Protein AF-A0A9P3LM02-F1 (afdb_monomer_lite)

Organism: NCBI:txid48140

Secondary structure (DSSP, 8-state):
-----HHHHHHHHHHHHHHHHHHHHHS---TT-----HHHHS-HHHHHHHHHTGGG--SHHHHHHHTTT-SS-HHHHHHHHHHHHHHHHHHHHHH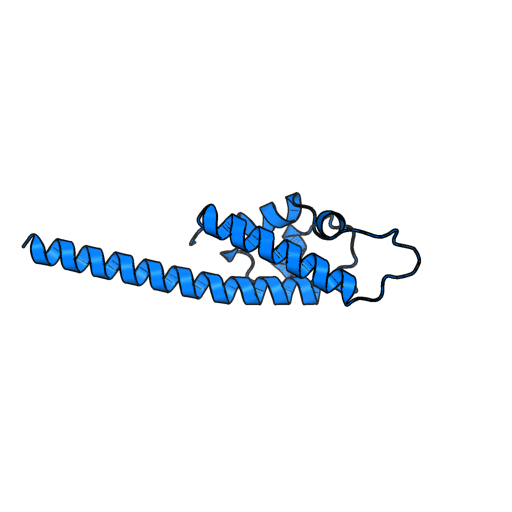HHHHHHHHHHHHHHHHHH--

Structure (mmCIF, N/CA/C/O backbone):
data_AF-A0A9P3LM02-F1
#
_entry.id   AF-A0A9P3LM02-F1
#
loop_
_atom_site.group_PDB
_atom_site.id
_atom_site.type_symbol
_atom_site.label_atom_id
_atom_site.label_alt_id
_atom_site.label_comp_id
_atom_site.label_asym_id
_atom_site.label_entity_id
_atom_site.label_seq_id
_atom_site.pdbx_PDB_ins_code
_atom_site.Cartn_x
_atom_site.Cartn_y
_atom_site.Cartn_z
_atom_site.occupancy
_atom_site.B_iso_or_equiv
_atom_site.auth_seq_id
_atom_site.auth_comp_id
_atom_site.auth_asym_id
_atom_site.auth_atom_id
_atom_site.pdbx_PDB_model_num
ATOM 1 N N . MET A 1 1 ? -11.625 -11.068 7.451 1.00 57.31 1 MET A N 1
ATOM 2 C CA . MET A 1 1 ? -10.348 -10.331 7.370 1.00 57.31 1 MET A CA 1
ATOM 3 C C . MET A 1 1 ? -10.644 -8.851 7.537 1.00 57.31 1 MET A C 1
ATOM 5 O O . MET A 1 1 ? -11.700 -8.437 7.061 1.00 57.31 1 MET A O 1
ATOM 9 N N . PRO A 1 2 ? -9.798 -8.090 8.247 1.00 66.62 2 PRO A N 1
ATOM 10 C CA . PRO A 1 2 ? -9.973 -6.646 8.383 1.00 66.62 2 PRO A CA 1
ATOM 11 C C . PRO A 1 2 ? -9.940 -5.976 7.004 1.00 66.62 2 PRO A C 1
ATOM 13 O O . PRO A 1 2 ? -9.221 -6.429 6.115 1.00 66.62 2 PRO A O 1
ATOM 16 N N . GLN A 1 3 ? -10.745 -4.930 6.817 1.00 73.50 3 GLN A N 1
ATOM 17 C CA . GLN A 1 3 ? -10.759 -4.109 5.604 1.00 73.50 3 GLN A CA 1
ATOM 18 C C . GLN A 1 3 ? -10.288 -2.699 5.950 1.00 73.50 3 GLN A C 1
ATOM 20 O O . GLN A 1 3 ? -10.542 -2.210 7.053 1.00 73.50 3 GLN A O 1
ATOM 25 N N . LEU A 1 4 ? -9.597 -2.050 5.013 1.00 78.88 4 LEU A N 1
ATOM 26 C CA . LEU A 1 4 ? -9.236 -0.643 5.160 1.00 78.88 4 LEU A CA 1
ATOM 27 C C . LEU A 1 4 ? -10.507 0.212 5.181 1.00 78.88 4 LEU A C 1
ATOM 29 O O . LEU A 1 4 ? -11.454 -0.040 4.437 1.00 78.88 4 LEU A O 1
ATOM 33 N N . THR A 1 5 ? -10.522 1.250 6.017 1.00 84.31 5 THR A N 1
ATOM 34 C CA . THR A 1 5 ? -11.538 2.299 5.879 1.00 84.31 5 THR A CA 1
ATOM 35 C C . THR A 1 5 ? -11.268 3.104 4.605 1.00 84.31 5 THR A C 1
ATOM 37 O O . THR A 1 5 ? -10.141 3.123 4.115 1.00 84.31 5 THR A O 1
ATOM 40 N N . ASN A 1 6 ? -12.261 3.828 4.085 1.00 83.62 6 ASN A N 1
ATOM 41 C CA . ASN A 1 6 ? -12.064 4.670 2.894 1.00 83.62 6 ASN A CA 1
ATOM 42 C C . ASN A 1 6 ? -10.930 5.697 3.072 1.00 83.62 6 ASN A C 1
ATOM 44 O O . ASN A 1 6 ? -10.184 5.957 2.133 1.00 83.62 6 ASN A O 1
ATOM 48 N N . ALA A 1 7 ? -10.777 6.254 4.278 1.00 85.19 7 ALA A N 1
ATOM 49 C CA . ALA A 1 7 ? -9.701 7.194 4.586 1.00 85.19 7 ALA A CA 1
ATOM 50 C C . ALA A 1 7 ? -8.327 6.506 4.614 1.00 85.19 7 ALA A C 1
ATOM 52 O O . ALA A 1 7 ? -7.357 7.048 4.091 1.00 85.19 7 ALA A O 1
ATOM 53 N N . ASP A 1 8 ? -8.254 5.301 5.186 1.00 84.00 8 ASP A N 1
ATOM 54 C CA . ASP A 1 8 ? -7.015 4.523 5.224 1.00 84.00 8 ASP A CA 1
ATOM 55 C C . ASP A 1 8 ? -6.623 4.041 3.817 1.00 84.00 8 ASP A C 1
ATOM 57 O O . ASP A 1 8 ? -5.456 4.108 3.449 1.00 84.00 8 ASP A O 1
ATOM 61 N N . ALA A 1 9 ? -7.592 3.621 2.999 1.00 85.19 9 ALA A N 1
ATOM 62 C CA . ALA A 1 9 ? -7.367 3.224 1.611 1.00 85.19 9 ALA A CA 1
ATOM 63 C C . ALA A 1 9 ? -6.820 4.378 0.756 1.00 85.19 9 ALA A C 1
ATOM 65 O O . ALA A 1 9 ? -5.917 4.162 -0.052 1.00 85.19 9 ALA A O 1
ATOM 66 N N . GLU A 1 10 ? -7.319 5.600 0.959 1.00 88.31 10 GLU A N 1
ATOM 67 C CA . GLU A 1 10 ? -6.815 6.791 0.272 1.00 88.31 10 GLU A CA 1
ATOM 68 C C . GLU A 1 10 ? -5.404 7.189 0.751 1.00 88.31 10 GLU A C 1
ATOM 70 O O . GLU A 1 10 ? -4.552 7.503 -0.081 1.00 88.31 10 GLU A O 1
ATOM 75 N N . ASP A 1 11 ? -5.100 7.104 2.057 1.00 88.88 11 ASP A N 1
ATOM 76 C CA . ASP A 1 11 ? -3.732 7.325 2.577 1.00 88.88 11 ASP A CA 1
ATOM 77 C C . ASP A 1 11 ? -2.756 6.279 2.005 1.00 88.88 11 ASP A C 1
ATOM 79 O O . ASP A 1 11 ? -1.692 6.631 1.488 1.00 88.88 11 ASP A O 1
ATOM 83 N N . VAL A 1 12 ? -3.137 4.994 1.996 1.00 88.44 12 VAL A N 1
ATOM 84 C CA . VAL A 1 12 ? -2.341 3.923 1.368 1.00 88.44 12 VAL A CA 1
ATOM 85 C C . VAL A 1 12 ? -2.112 4.219 -0.114 1.00 88.44 12 VAL A C 1
ATOM 87 O O . VAL A 1 12 ? -0.977 4.117 -0.583 1.00 88.44 12 VAL A O 1
ATOM 90 N N . ALA A 1 13 ? -3.145 4.639 -0.847 1.00 89.88 13 ALA A N 1
ATOM 91 C CA . ALA A 1 13 ? -3.030 4.966 -2.262 1.00 89.88 13 ALA A CA 1
ATOM 92 C C . ALA A 1 13 ? -2.023 6.100 -2.518 1.00 89.88 13 ALA A C 1
ATOM 94 O O . ALA A 1 13 ? -1.093 5.935 -3.308 1.00 89.88 13 ALA A O 1
ATOM 95 N N . GLN A 1 14 ? -2.129 7.215 -1.791 1.00 90.06 14 GLN A N 1
ATOM 96 C CA . GLN A 1 14 ? -1.210 8.352 -1.930 1.00 90.06 14 GLN A CA 1
ATOM 97 C C . GLN A 1 14 ? 0.234 8.011 -1.542 1.00 90.06 14 GLN A C 1
ATOM 99 O O . GLN A 1 14 ? 1.192 8.585 -2.074 1.00 90.06 14 GLN A O 1
ATOM 104 N N . ARG A 1 15 ? 0.424 7.098 -0.586 1.00 90.50 15 ARG A N 1
ATOM 105 C CA . ARG A 1 15 ? 1.758 6.618 -0.208 1.00 90.50 15 ARG A CA 1
ATOM 106 C C . ARG A 1 15 ? 2.346 5.696 -1.266 1.00 90.50 15 ARG A C 1
ATOM 108 O O . ARG A 1 15 ? 3.519 5.857 -1.596 1.00 90.50 15 ARG A O 1
ATOM 115 N N . LEU A 1 16 ? 1.545 4.800 -1.839 1.00 89.44 16 LEU A N 1
ATOM 116 C CA . LEU A 1 16 ? 1.964 3.957 -2.959 1.00 89.44 16 LEU A CA 1
ATOM 117 C C . LEU A 1 16 ? 2.362 4.798 -4.177 1.00 89.44 16 LEU A C 1
ATOM 119 O O . LEU A 1 16 ? 3.384 4.508 -4.790 1.00 89.44 16 LEU A O 1
ATOM 123 N N . GLU A 1 17 ? 1.640 5.879 -4.483 1.00 89.38 17 GLU A N 1
ATOM 124 C CA . GLU A 1 17 ? 2.007 6.821 -5.555 1.00 89.38 17 GLU A CA 1
ATOM 125 C C . GLU A 1 17 ? 3.359 7.507 -5.291 1.00 89.38 17 GLU A C 1
ATOM 127 O O . GLU A 1 17 ? 4.211 7.596 -6.179 1.00 89.38 17 GLU A O 1
ATOM 132 N N . ARG A 1 18 ? 3.604 7.947 -4.050 1.00 88.19 18 ARG A N 1
ATOM 133 C CA . ARG A 1 18 ? 4.894 8.541 -3.656 1.00 88.19 18 ARG A CA 1
ATOM 134 C C . ARG A 1 18 ? 6.045 7.542 -3.734 1.00 88.19 18 ARG A C 1
ATOM 136 O O . ARG A 1 18 ? 7.127 7.889 -4.208 1.00 88.19 18 ARG A O 1
ATOM 143 N N . VAL A 1 19 ? 5.821 6.307 -3.292 1.00 88.50 19 VAL A N 1
ATOM 144 C CA . VAL A 1 19 ? 6.800 5.219 -3.402 1.00 88.50 19 VAL A CA 1
ATOM 145 C C . VAL A 1 19 ? 7.087 4.910 -4.866 1.00 88.50 19 VAL A C 1
ATOM 147 O O . VAL A 1 19 ? 8.252 4.836 -5.238 1.00 88.50 19 VAL A O 1
ATOM 150 N N . ALA A 1 20 ? 6.052 4.777 -5.694 1.00 86.75 20 ALA A N 1
ATOM 151 C CA . ALA A 1 20 ? 6.170 4.558 -7.131 1.00 86.75 20 ALA A CA 1
ATOM 152 C C . ALA A 1 20 ? 7.071 5.611 -7.791 1.00 86.75 20 ALA A C 1
ATOM 154 O O . ALA A 1 20 ? 7.977 5.269 -8.548 1.00 86.75 20 ALA A O 1
ATOM 155 N N . MET A 1 21 ? 6.887 6.885 -7.435 1.00 84.75 21 MET A N 1
ATOM 156 C CA . MET A 1 21 ? 7.751 7.966 -7.907 1.00 84.75 21 MET A CA 1
ATOM 157 C C . MET A 1 21 ? 9.198 7.817 -7.422 1.00 84.75 21 MET A C 1
ATOM 159 O O . MET A 1 21 ? 10.133 8.023 -8.189 1.00 84.75 21 MET A O 1
ATOM 163 N N . ARG A 1 22 ? 9.399 7.440 -6.155 1.00 86.00 22 ARG A N 1
ATOM 164 C CA . ARG A 1 22 ? 10.739 7.227 -5.592 1.00 86.00 22 ARG A CA 1
ATOM 165 C C . ARG A 1 22 ? 11.465 6.070 -6.278 1.00 86.00 22 ARG A C 1
ATOM 167 O O . ARG A 1 22 ? 12.643 6.213 -6.585 1.00 86.00 22 ARG A O 1
ATOM 174 N N . ILE A 1 23 ? 10.775 4.955 -6.522 1.00 85.56 23 ILE A N 1
ATOM 175 C CA . ILE A 1 23 ? 11.316 3.788 -7.230 1.00 85.56 23 ILE A CA 1
ATOM 176 C C . ILE A 1 23 ? 11.777 4.212 -8.629 1.00 85.56 23 ILE A C 1
ATOM 178 O O . ILE A 1 23 ? 12.939 4.011 -8.961 1.00 85.56 23 ILE A O 1
ATOM 182 N N . LEU A 1 24 ? 10.922 4.900 -9.391 1.00 79.62 24 LEU A N 1
ATOM 183 C CA . LEU A 1 24 ? 11.275 5.433 -10.711 1.00 79.62 24 LEU A CA 1
ATOM 184 C C . LEU A 1 24 ? 12.522 6.326 -10.712 1.00 79.62 24 LEU A C 1
ATOM 186 O O . LEU A 1 24 ? 13.317 6.256 -11.637 1.00 79.62 24 LEU A O 1
ATOM 190 N N . ILE A 1 25 ? 12.678 7.193 -9.708 1.00 80.44 25 ILE A N 1
ATOM 191 C CA . ILE A 1 25 ? 13.840 8.093 -9.611 1.00 80.44 25 ILE A CA 1
ATOM 192 C C . ILE A 1 25 ? 15.114 7.321 -9.241 1.00 80.44 25 ILE A C 1
ATOM 194 O O . ILE A 1 25 ? 16.210 7.702 -9.642 1.00 80.44 25 ILE A O 1
ATOM 198 N N . THR A 1 26 ? 14.976 6.269 -8.432 1.00 79.44 26 THR A N 1
ATOM 199 C CA . THR A 1 26 ? 16.111 5.512 -7.880 1.00 79.44 26 THR A CA 1
ATOM 200 C C . THR A 1 26 ? 16.684 4.523 -8.890 1.00 79.44 26 THR A C 1
ATOM 202 O O . THR A 1 26 ? 17.884 4.257 -8.873 1.00 79.44 26 THR A O 1
ATOM 205 N N . HIS A 1 27 ? 15.843 3.995 -9.777 1.00 72.25 27 HIS A N 1
ATOM 206 C CA . HIS A 1 27 ? 16.271 3.110 -10.853 1.00 72.25 27 HIS A CA 1
ATOM 207 C C . HIS A 1 27 ? 16.670 3.943 -12.078 1.00 72.25 27 HIS A C 1
ATOM 209 O O . HIS A 1 27 ? 15.836 4.681 -12.603 1.00 72.25 27 HIS A O 1
ATOM 215 N N . PRO A 1 28 ? 17.935 3.882 -12.536 1.00 61.47 28 PRO A N 1
ATOM 216 C CA . PRO A 1 28 ? 18.368 4.611 -13.719 1.00 61.47 28 PRO A CA 1
ATOM 217 C C . PRO A 1 28 ? 17.597 4.088 -14.931 1.00 61.47 28 PRO A C 1
ATOM 219 O O . PRO A 1 28 ? 17.821 2.975 -15.400 1.00 61.47 28 PRO A O 1
ATOM 222 N N . VAL A 1 29 ? 16.659 4.908 -15.400 1.00 60.50 29 VAL A N 1
ATOM 223 C CA . VAL A 1 29 ? 15.782 4.631 -16.535 1.00 60.50 29 VAL A CA 1
ATOM 224 C C . VAL A 1 29 ? 16.628 4.173 -17.726 1.00 60.50 29 VAL A C 1
ATOM 226 O O . VAL A 1 29 ? 17.455 4.936 -18.224 1.00 60.50 29 VAL A O 1
ATOM 229 N N . ARG A 1 30 ? 16.429 2.931 -18.190 1.00 55.03 30 ARG A N 1
ATOM 230 C CA . ARG A 1 30 ? 16.948 2.494 -19.494 1.00 55.03 30 ARG A CA 1
ATOM 231 C C . ARG A 1 30 ? 16.451 3.475 -20.561 1.00 55.03 30 ARG A C 1
ATOM 233 O O . ARG A 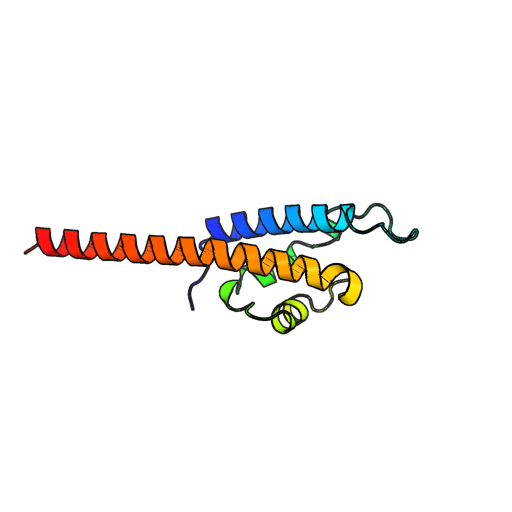1 30 ? 15.247 3.731 -20.633 1.00 55.03 30 ARG A O 1
ATOM 240 N N . ASP A 1 31 ? 17.399 3.973 -21.356 1.00 51.66 31 ASP A N 1
ATOM 241 C CA . ASP A 1 31 ? 17.361 5.063 -22.355 1.00 51.66 31 ASP A CA 1
ATOM 242 C C . ASP A 1 31 ? 16.108 5.166 -23.262 1.00 51.66 31 ASP A C 1
ATOM 244 O O . ASP A 1 31 ? 15.872 6.206 -23.865 1.00 51.66 31 ASP A O 1
ATOM 248 N N . ASP A 1 32 ? 15.249 4.146 -23.333 1.00 49.59 32 ASP A N 1
ATOM 249 C CA . ASP A 1 32 ? 14.061 4.116 -24.200 1.00 49.59 32 ASP A CA 1
ATOM 250 C C . ASP A 1 32 ? 12.737 4.525 -23.520 1.00 49.59 32 ASP A C 1
ATOM 252 O O . ASP A 1 32 ? 11.685 4.584 -24.166 1.00 49.59 32 ASP A O 1
ATOM 256 N N . SER A 1 33 ? 12.738 4.829 -22.218 1.00 49.88 33 SER A N 1
ATOM 257 C CA . SER A 1 33 ? 11.495 5.117 -21.481 1.00 49.88 33 SER A CA 1
ATOM 258 C C . SER A 1 33 ? 11.254 6.624 -21.342 1.00 49.88 33 SER A C 1
ATOM 260 O O . SER A 1 33 ? 11.659 7.250 -20.365 1.00 49.88 33 SER A O 1
ATOM 262 N N . ILE A 1 34 ? 10.567 7.206 -22.330 1.00 54.91 34 ILE A N 1
ATOM 263 C CA . ILE A 1 34 ? 10.003 8.572 -22.326 1.00 54.91 34 ILE A CA 1
ATOM 264 C C . ILE A 1 34 ? 9.495 8.938 -20.925 1.00 54.91 34 ILE A C 1
ATOM 266 O O . ILE A 1 34 ? 8.541 8.310 -20.487 1.00 54.91 34 ILE A O 1
ATOM 270 N N . CYS A 1 35 ? 10.095 9.939 -20.261 1.00 55.12 35 CYS A N 1
ATOM 271 C CA . CYS A 1 35 ? 9.741 10.499 -18.942 1.00 55.12 35 CYS A CA 1
ATOM 272 C C . CYS A 1 35 ? 8.392 10.015 -18.370 1.00 55.12 35 CYS A C 1
ATOM 274 O O . CYS A 1 35 ? 7.359 10.680 -18.496 1.00 55.12 35 CYS A O 1
ATOM 276 N N . ILE A 1 36 ? 8.396 8.832 -17.754 1.00 62.28 36 ILE A N 1
ATOM 277 C CA . ILE A 1 36 ? 7.191 8.193 -17.232 1.00 62.28 36 ILE A CA 1
ATOM 278 C C . ILE A 1 36 ? 6.919 8.786 -15.846 1.00 62.28 36 ILE A C 1
ATOM 280 O O . ILE A 1 36 ? 7.685 8.575 -14.911 1.00 62.28 36 ILE A O 1
ATOM 284 N N . GLY A 1 37 ? 5.829 9.542 -15.699 1.00 61.72 37 GLY A N 1
ATOM 285 C CA . GLY A 1 37 ? 5.381 10.033 -14.390 1.00 61.72 37 GLY A CA 1
ATOM 286 C C . GLY A 1 37 ? 4.922 8.902 -13.455 1.00 61.72 37 GLY A C 1
ATOM 287 O O . GLY A 1 37 ? 4.602 7.801 -13.902 1.00 61.72 37 GLY A O 1
ATOM 288 N N . ALA A 1 38 ? 4.819 9.179 -12.151 1.00 60.75 38 ALA A N 1
ATOM 289 C CA . ALA A 1 38 ? 4.429 8.198 -11.126 1.00 60.75 38 ALA A CA 1
ATOM 290 C C . ALA A 1 38 ? 3.099 7.476 -11.423 1.00 60.75 38 ALA A C 1
ATOM 292 O O . ALA A 1 38 ? 2.992 6.263 -11.250 1.00 60.75 38 ALA A O 1
ATOM 293 N N . THR A 1 39 ? 2.114 8.205 -11.952 1.00 62.88 39 THR A N 1
ATOM 294 C CA . THR A 1 39 ? 0.812 7.682 -12.401 1.00 62.88 39 THR A CA 1
ATOM 295 C C . THR A 1 39 ? 0.910 6.741 -13.598 1.00 62.88 39 THR A C 1
ATOM 297 O O . THR A 1 39 ? 0.042 5.891 -13.788 1.00 62.88 39 THR A O 1
ATOM 300 N N . SER A 1 40 ? 1.962 6.867 -14.401 1.00 71.94 40 SER A N 1
ATOM 301 C CA . SER A 1 40 ? 2.233 5.975 -15.526 1.00 71.94 40 SER A CA 1
ATOM 302 C C . SER A 1 40 ? 3.036 4.746 -15.094 1.00 71.94 40 SER A C 1
ATOM 304 O O . SER A 1 40 ? 2.854 3.682 -15.685 1.00 71.94 40 SER A O 1
ATOM 306 N N . PHE A 1 41 ? 3.858 4.859 -14.041 1.00 82.31 41 PHE A N 1
ATOM 307 C CA . PHE A 1 41 ? 4.548 3.714 -13.445 1.00 82.31 41 PHE A CA 1
ATOM 308 C C . PHE A 1 41 ? 3.619 2.837 -12.632 1.00 82.31 41 PHE A C 1
ATOM 310 O O . PHE A 1 41 ? 3.516 1.661 -12.937 1.00 82.31 41 PHE A O 1
ATOM 317 N N . LEU A 1 42 ? 2.867 3.380 -11.673 1.00 85.81 42 LEU A N 1
ATOM 318 C CA . LEU A 1 42 ? 1.865 2.623 -10.923 1.00 85.81 42 LEU A CA 1
ATOM 319 C C . LEU A 1 42 ? 0.463 3.203 -11.174 1.00 85.81 42 LEU A C 1
ATOM 321 O O . LEU A 1 42 ? -0.029 4.002 -10.380 1.00 85.81 42 LEU A O 1
ATOM 325 N N . PRO A 1 43 ? -0.198 2.820 -12.286 1.00 87.50 43 PRO A N 1
ATOM 326 C CA . PRO A 1 43 ? -1.545 3.283 -12.597 1.00 87.50 43 PRO A CA 1
ATOM 327 C C . PRO A 1 43 ? -2.543 3.034 -11.468 1.00 87.50 43 PRO A C 1
ATOM 329 O O . PRO A 1 43 ? -2.547 1.956 -10.871 1.00 87.50 43 PRO A O 1
ATOM 332 N N . ARG A 1 44 ? -3.472 3.978 -11.268 1.00 86.81 44 ARG A N 1
ATOM 333 C CA . ARG A 1 44 ? -4.471 3.929 -10.185 1.00 86.81 44 ARG A CA 1
ATOM 334 C C . ARG A 1 44 ? -5.246 2.609 -10.122 1.00 86.81 44 ARG A C 1
ATOM 336 O O . ARG A 1 44 ? -5.413 2.062 -9.046 1.00 86.81 44 ARG A O 1
ATOM 343 N N . LYS A 1 45 ? -5.569 2.002 -11.271 1.00 89.81 45 LYS A N 1
ATOM 344 C CA . LYS A 1 45 ? -6.219 0.676 -11.338 1.00 89.81 45 LYS A CA 1
ATOM 345 C C . LYS A 1 45 ? -5.481 -0.433 -10.569 1.00 89.81 45 LYS A C 1
ATOM 347 O O . LYS A 1 45 ? -6.108 -1.392 -10.138 1.00 89.81 45 LYS A O 1
ATOM 352 N N . PHE A 1 46 ? -4.153 -0.364 -10.475 1.00 90.88 46 PHE A N 1
ATOM 353 C CA . PHE A 1 46 ? -3.351 -1.337 -9.734 1.00 90.88 46 PHE A CA 1
ATOM 354 C C . PHE A 1 46 ? -3.312 -0.995 -8.252 1.00 90.88 46 PHE A C 1
ATOM 356 O O . PHE A 1 46 ? -3.415 -1.895 -7.427 1.00 90.88 46 PHE A O 1
ATOM 363 N N . ILE A 1 47 ? -3.250 0.295 -7.928 1.00 90.31 47 ILE A N 1
ATOM 364 C CA . ILE A 1 47 ? -3.385 0.789 -6.558 1.00 90.31 47 ILE A CA 1
ATOM 365 C C . ILE A 1 47 ? -4.722 0.336 -5.978 1.00 90.31 47 ILE A C 1
ATOM 367 O O . ILE A 1 47 ? -4.726 -0.302 -4.935 1.00 90.31 47 ILE A O 1
ATOM 371 N N . ASP A 1 48 ? -5.823 0.536 -6.702 1.00 89.62 48 ASP A N 1
ATOM 372 C CA . ASP A 1 48 ? -7.163 0.123 -6.276 1.00 89.62 48 ASP A CA 1
ATOM 373 C C . ASP A 1 48 ? -7.256 -1.400 -6.059 1.00 89.62 48 ASP A C 1
ATOM 375 O O . ASP A 1 48 ? -7.902 -1.872 -5.128 1.00 89.62 48 ASP A O 1
ATOM 379 N N . ARG A 1 49 ? -6.566 -2.203 -6.884 1.00 90.62 49 ARG A N 1
ATOM 380 C CA . ARG A 1 49 ? -6.495 -3.668 -6.706 1.00 90.62 49 ARG A CA 1
ATOM 381 C C . ARG A 1 49 ? -5.698 -4.085 -5.476 1.00 90.62 49 ARG A C 1
ATOM 383 O O . ARG A 1 49 ? -6.002 -5.131 -4.905 1.00 90.62 49 ARG A O 1
ATOM 390 N N . ILE A 1 50 ? -4.660 -3.326 -5.130 1.00 89.19 50 ILE A N 1
ATOM 391 C CA . ILE A 1 50 ? -3.840 -3.552 -3.938 1.00 89.19 50 ILE A CA 1
ATOM 392 C C . ILE A 1 50 ? -4.623 -3.122 -2.696 1.00 89.19 50 ILE A C 1
ATOM 394 O O . ILE A 1 50 ? -4.669 -3.873 -1.730 1.00 89.19 50 ILE A O 1
ATOM 398 N N . THR A 1 51 ? -5.272 -1.956 -2.718 1.00 89.06 51 THR A N 1
ATOM 399 C CA . THR A 1 51 ? -5.987 -1.401 -1.560 1.00 89.06 51 THR A CA 1
ATOM 400 C C . THR A 1 51 ? -7.293 -2.130 -1.256 1.00 89.06 51 THR A C 1
ATOM 402 O O . THR A 1 51 ? -7.620 -2.277 -0.080 1.00 89.06 51 THR A O 1
ATOM 405 N N . ALA A 1 52 ? -8.006 -2.642 -2.268 1.00 86.69 52 ALA A N 1
ATOM 406 C CA . ALA A 1 52 ? -9.256 -3.387 -2.076 1.00 86.69 52 ALA A CA 1
ATOM 407 C C . ALA A 1 52 ? -9.097 -4.599 -1.143 1.00 86.69 52 ALA A C 1
ATOM 409 O O . ALA A 1 52 ? -9.963 -4.866 -0.319 1.00 86.69 52 ALA A O 1
ATOM 410 N N . ASP A 1 53 ? -7.967 -5.298 -1.246 1.00 82.69 53 ASP A N 1
ATOM 411 C CA . ASP A 1 53 ? -7.666 -6.510 -0.485 1.00 82.69 53 ASP A CA 1
ATOM 412 C C . ASP A 1 53 ? -6.300 -6.394 0.206 1.00 82.69 53 ASP A C 1
ATOM 414 O O . ASP A 1 53 ? -5.514 -7.341 0.222 1.00 82.69 53 ASP A O 1
ATOM 418 N N . PHE A 1 54 ? -5.988 -5.218 0.754 1.00 85.56 54 PHE A N 1
ATOM 419 C CA . PHE A 1 54 ? -4.635 -4.882 1.204 1.00 85.56 54 PHE A CA 1
ATOM 420 C C . PHE A 1 54 ? -4.033 -5.904 2.175 1.00 85.56 54 PHE A C 1
ATOM 422 O O . PHE A 1 54 ? -2.932 -6.405 1.959 1.00 85.56 54 PHE A O 1
ATOM 429 N N . PHE A 1 55 ? -4.802 -6.313 3.184 1.00 84.06 55 PHE A N 1
ATOM 430 C CA . PHE A 1 55 ? -4.368 -7.309 4.167 1.00 84.06 55 PHE A CA 1
ATOM 431 C C . PHE A 1 55 ? -4.315 -8.749 3.622 1.00 84.06 55 PHE A C 1
ATOM 433 O O . PHE A 1 55 ? -3.806 -9.638 4.300 1.00 84.06 55 PHE A O 1
ATOM 440 N N . LEU A 1 56 ? -4.820 -9.006 2.408 1.00 86.06 56 LEU A N 1
ATOM 441 C CA . LEU A 1 56 ? -4.657 -10.292 1.719 1.00 86.06 56 LEU A CA 1
ATOM 442 C C . LEU A 1 56 ? -3.366 -10.352 0.895 1.00 86.06 56 LEU A C 1
ATOM 444 O O . LEU A 1 56 ? -2.973 -11.438 0.467 1.00 86.06 56 LEU A O 1
ATOM 448 N N . VAL A 1 57 ? -2.689 -9.221 0.676 1.00 88.00 57 VAL A N 1
ATOM 449 C CA . VAL A 1 57 ? -1.394 -9.166 -0.012 1.00 88.00 57 VAL A CA 1
ATOM 450 C C . VAL A 1 57 ? -0.277 -9.561 0.962 1.00 88.00 57 VAL A C 1
ATOM 452 O O . VAL A 1 57 ? 0.536 -8.751 1.391 1.00 88.00 57 VAL A O 1
ATOM 455 N N . THR A 1 58 ? -0.261 -10.837 1.345 1.00 87.31 58 THR A N 1
ATOM 456 C CA . THR A 1 58 ? 0.637 -11.387 2.379 1.00 87.31 58 THR A CA 1
ATOM 457 C C . THR A 1 58 ? 1.960 -11.914 1.834 1.00 87.31 58 THR A C 1
ATOM 459 O O . THR A 1 58 ? 2.881 -12.192 2.597 1.00 87.31 58 THR A O 1
ATOM 462 N N . THR A 1 59 ? 2.071 -12.061 0.514 1.00 91.81 59 THR A N 1
ATOM 463 C CA . THR A 1 59 ? 3.283 -12.535 -0.155 1.00 91.81 59 THR A CA 1
ATOM 464 C C . THR A 1 59 ? 3.541 -11.742 -1.427 1.00 91.81 59 THR A C 1
ATOM 466 O O . THR A 1 59 ? 2.610 -11.246 -2.071 1.00 91.81 59 THR A O 1
ATOM 469 N N . GLU A 1 60 ? 4.806 -11.707 -1.843 1.00 92.50 60 GLU A N 1
ATOM 470 C CA . GLU A 1 60 ? 5.214 -11.100 -3.110 1.00 92.50 60 GLU A CA 1
ATOM 471 C C . GLU A 1 60 ? 4.468 -11.720 -4.304 1.00 92.50 60 GLU A C 1
ATOM 473 O O . GLU A 1 60 ? 4.041 -11.010 -5.210 1.00 92.50 60 GLU A O 1
ATOM 478 N N . ALA A 1 61 ? 4.234 -13.037 -4.281 1.00 91.25 61 ALA A N 1
ATOM 479 C CA . ALA A 1 61 ? 3.502 -13.739 -5.333 1.00 91.25 61 ALA A CA 1
ATOM 480 C C . ALA A 1 61 ? 2.056 -13.234 -5.479 1.00 91.25 61 ALA A C 1
ATOM 482 O O . ALA A 1 61 ? 1.576 -13.049 -6.600 1.00 91.25 61 ALA A O 1
ATOM 483 N N . VAL A 1 62 ? 1.375 -12.959 -4.360 1.00 91.56 62 VAL A N 1
ATOM 484 C CA . VAL A 1 62 ? 0.022 -12.382 -4.378 1.00 91.56 62 VAL A CA 1
ATOM 485 C C . VAL A 1 62 ? 0.055 -10.967 -4.947 1.00 91.56 62 VAL A C 1
ATOM 487 O O . VAL A 1 62 ? -0.775 -10.637 -5.797 1.00 91.56 62 VAL A O 1
ATOM 490 N N . LEU A 1 63 ? 1.032 -10.142 -4.551 1.00 92.56 63 LEU A N 1
ATOM 491 C CA . LEU A 1 63 ? 1.191 -8.807 -5.131 1.00 92.56 63 LEU A CA 1
ATOM 492 C C . LEU A 1 63 ? 1.432 -8.894 -6.646 1.00 92.56 63 LEU A C 1
ATOM 494 O O . LEU A 1 63 ? 0.739 -8.228 -7.414 1.00 92.56 63 LEU A O 1
ATOM 498 N N . ARG A 1 64 ? 2.338 -9.772 -7.091 1.00 92.75 64 ARG A N 1
ATOM 499 C CA . ARG A 1 64 ? 2.626 -10.008 -8.514 1.00 92.75 64 ARG A CA 1
ATOM 500 C C . ARG A 1 64 ? 1.373 -10.409 -9.289 1.00 92.75 64 ARG A C 1
ATOM 502 O O . ARG A 1 64 ? 1.139 -9.905 -10.385 1.00 92.75 64 ARG A O 1
ATOM 509 N N . GLN A 1 65 ? 0.531 -11.267 -8.713 1.00 91.25 65 GLN A N 1
ATOM 510 C CA . GLN A 1 65 ? -0.739 -11.665 -9.320 1.00 91.25 65 GLN A CA 1
ATOM 511 C C . GLN A 1 65 ? -1.711 -10.481 -9.461 1.00 91.25 65 GLN A C 1
ATOM 513 O O . GLN A 1 65 ? -2.352 -10.328 -10.501 1.00 91.25 65 GLN A O 1
ATOM 518 N N . ARG A 1 66 ? -1.806 -9.602 -8.455 1.00 88.94 66 ARG A N 1
ATOM 519 C CA . ARG A 1 66 ? -2.643 -8.382 -8.515 1.00 88.94 66 ARG A CA 1
ATOM 520 C C . ARG A 1 66 ? -2.137 -7.382 -9.557 1.00 88.94 66 ARG A C 1
ATOM 522 O O . ARG A 1 66 ? -2.932 -6.697 -10.210 1.00 88.94 66 ARG A O 1
ATOM 529 N N . MET A 1 67 ? -0.825 -7.379 -9.755 1.00 90.69 67 MET A N 1
ATOM 530 C CA . MET A 1 67 ? -0.095 -6.600 -10.748 1.00 90.69 67 MET A CA 1
ATOM 531 C C . MET A 1 67 ? -0.067 -7.258 -12.137 1.00 90.69 67 MET A C 1
ATOM 533 O O . MET A 1 67 ? 0.652 -6.801 -13.022 1.00 90.69 67 MET A O 1
ATOM 537 N N . HIS A 1 68 ? -0.863 -8.305 -12.389 1.00 89.94 68 HIS A N 1
ATOM 538 C CA . HIS A 1 68 ? -0.919 -8.924 -13.711 1.00 89.94 68 HIS A CA 1
ATOM 539 C C . HIS A 1 68 ? -1.304 -7.904 -14.802 1.00 89.94 68 HIS A C 1
ATOM 541 O O . HIS A 1 68 ? -2.312 -7.194 -14.693 1.00 89.94 68 HIS A O 1
ATOM 547 N N . GLY A 1 69 ? -0.488 -7.837 -15.860 1.00 86.19 69 GLY A N 1
ATOM 548 C CA . GLY A 1 69 ? -0.606 -6.847 -16.936 1.00 86.19 69 GLY A CA 1
ATOM 549 C C . GLY A 1 69 ? 0.054 -5.495 -16.636 1.00 86.19 69 GLY A C 1
ATOM 550 O O . GLY A 1 69 ? -0.182 -4.525 -17.364 1.00 86.19 69 GLY A O 1
ATOM 551 N N . TRP A 1 70 ? 0.838 -5.396 -15.561 1.00 89.19 70 TRP A N 1
ATOM 552 C CA . TRP A 1 70 ? 1.733 -4.269 -15.323 1.00 89.19 70 TRP A CA 1
ATOM 553 C C . TRP A 1 70 ? 2.871 -4.271 -16.350 1.00 89.19 70 TRP A C 1
ATOM 555 O O . TRP A 1 70 ? 3.355 -5.327 -16.743 1.00 89.19 70 TRP A O 1
ATOM 565 N N . ARG A 1 71 ? 3.235 -3.086 -16.849 1.00 83.19 71 ARG A N 1
ATOM 566 C CA . ARG A 1 71 ? 4.100 -2.936 -18.033 1.00 83.19 71 ARG A CA 1
ATOM 567 C C . ARG A 1 71 ? 5.599 -2.930 -17.725 1.00 83.19 71 ARG A C 1
ATOM 569 O O . ARG A 1 71 ? 6.385 -2.928 -18.662 1.00 83.19 71 ARG A O 1
ATOM 576 N N . PHE A 1 72 ? 5.969 -2.8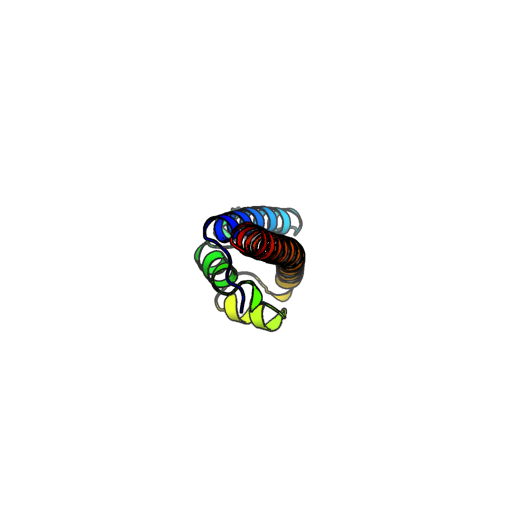87 -16.451 1.00 81.81 72 PHE A N 1
ATOM 577 C CA . PHE A 1 72 ? 7.356 -2.792 -16.000 1.00 81.81 72 PHE A CA 1
ATOM 578 C C . PHE A 1 72 ? 7.874 -4.172 -15.595 1.00 81.81 72 PHE A C 1
ATOM 580 O O . PHE A 1 72 ? 7.093 -5.009 -15.132 1.00 81.81 72 PHE A O 1
ATOM 587 N N . GLU A 1 73 ? 9.175 -4.410 -15.780 1.00 83.69 73 GLU A N 1
ATOM 588 C CA . GLU A 1 73 ? 9.801 -5.692 -15.446 1.00 83.69 73 GLU A CA 1
ATOM 589 C C . GLU A 1 73 ? 9.740 -5.929 -13.930 1.00 83.69 73 GLU A C 1
ATOM 591 O O . GLU A 1 73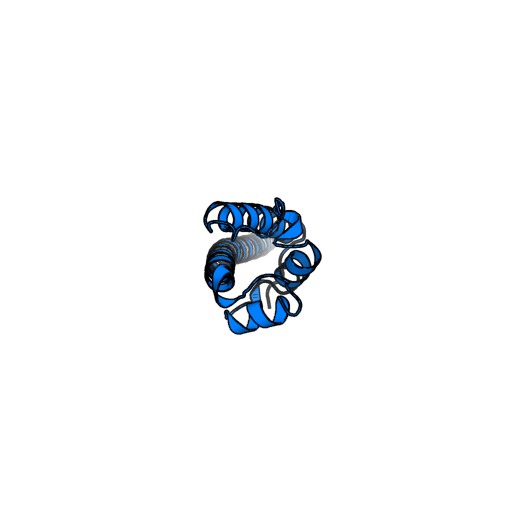 ? 10.228 -5.130 -13.126 1.00 83.69 73 GLU A O 1
ATOM 596 N N . TRP A 1 74 ? 9.109 -7.032 -13.519 1.00 85.69 74 TRP A N 1
ATOM 597 C CA . TRP A 1 74 ? 8.951 -7.355 -12.098 1.00 85.69 74 TRP A CA 1
ATOM 598 C C . TRP A 1 74 ? 10.308 -7.571 -11.428 1.00 85.69 74 TRP A C 1
ATOM 600 O O . TRP A 1 74 ? 10.507 -7.223 -10.270 1.00 85.69 74 TRP A O 1
ATOM 610 N N . GLU A 1 75 ? 11.242 -8.134 -12.177 1.00 85.56 75 GLU A N 1
ATOM 611 C CA . GLU A 1 75 ? 12.595 -8.461 -11.762 1.00 85.56 75 GLU A CA 1
ATOM 612 C C . GLU A 1 75 ? 13.416 -7.206 -11.410 1.00 85.56 75 GLU A C 1
ATOM 614 O O . GLU A 1 75 ? 14.324 -7.290 -10.587 1.00 85.56 75 GLU A O 1
ATOM 619 N N . GLU A 1 76 ? 13.069 -6.047 -11.977 1.00 83.50 76 GLU A N 1
ATOM 620 C CA . GLU A 1 76 ? 13.749 -4.770 -11.731 1.00 83.50 76 GLU A CA 1
ATOM 621 C C . GLU A 1 76 ? 13.067 -3.963 -10.614 1.00 83.50 76 GLU A C 1
ATOM 623 O O . GLU A 1 76 ? 13.730 -3.451 -9.715 1.00 83.50 76 GLU A O 1
ATOM 628 N N . TYR A 1 77 ? 11.730 -3.903 -10.619 1.00 86.62 77 TYR A N 1
ATOM 629 C CA . TYR A 1 77 ? 10.970 -2.987 -9.756 1.00 86.62 77 TYR A CA 1
ATOM 630 C C . TYR A 1 77 ? 10.118 -3.669 -8.676 1.00 86.62 77 TYR A C 1
ATOM 632 O O . TYR A 1 77 ? 9.697 -3.033 -7.704 1.00 86.62 77 TYR A O 1
ATOM 640 N N . GLY A 1 78 ? 9.813 -4.955 -8.847 1.00 87.38 78 GLY A N 1
ATOM 641 C CA . GLY A 1 78 ? 8.847 -5.693 -8.031 1.00 87.38 78 GLY A CA 1
ATOM 642 C C . GLY A 1 78 ? 9.273 -5.835 -6.574 1.00 87.38 78 GLY A C 1
ATOM 643 O O . GLY A 1 78 ? 8.440 -5.686 -5.681 1.00 87.38 78 GLY A O 1
ATOM 644 N N . ALA A 1 79 ? 10.569 -6.030 -6.318 1.00 90.19 79 ALA A N 1
ATOM 645 C CA . ALA A 1 79 ? 11.104 -6.167 -4.965 1.00 90.19 79 ALA A CA 1
ATOM 646 C C . ALA A 1 79 ? 10.939 -4.885 -4.129 1.00 90.19 79 ALA A C 1
ATOM 648 O O . ALA A 1 79 ? 10.563 -4.951 -2.956 1.00 90.19 79 ALA A O 1
ATOM 649 N N . ASP A 1 80 ? 11.173 -3.712 -4.723 1.00 90.25 80 ASP A N 1
ATOM 650 C CA . ASP A 1 80 ? 11.006 -2.432 -4.026 1.00 90.25 80 ASP A CA 1
ATOM 651 C C . ASP A 1 80 ? 9.531 -2.093 -3.806 1.00 90.25 80 ASP A C 1
ATOM 653 O O . ASP A 1 80 ? 9.160 -1.605 -2.734 1.00 90.25 80 ASP A O 1
ATOM 657 N N . LEU A 1 81 ? 8.674 -2.403 -4.785 1.00 90.69 81 LEU A N 1
ATOM 658 C CA . LEU A 1 81 ? 7.228 -2.265 -4.631 1.00 90.69 81 LEU A CA 1
ATOM 659 C C . LEU A 1 81 ? 6.710 -3.174 -3.508 1.00 90.69 81 LEU A C 1
ATOM 661 O O . LEU A 1 81 ? 5.935 -2.731 -2.662 1.00 90.69 81 LEU A O 1
ATOM 665 N N . TRP A 1 82 ? 7.170 -4.426 -3.467 1.00 93.81 82 TRP A N 1
ATOM 666 C CA . TRP A 1 82 ? 6.824 -5.377 -2.416 1.00 93.81 82 TRP A CA 1
ATOM 667 C C . TRP A 1 82 ? 7.276 -4.894 -1.039 1.00 93.81 82 TRP A C 1
ATOM 669 O O . TRP A 1 82 ? 6.476 -4.886 -0.105 1.00 93.81 82 TRP A O 1
ATOM 679 N N . ARG A 1 83 ? 8.520 -4.413 -0.913 1.00 92.62 83 ARG A N 1
ATOM 680 C CA . ARG A 1 83 ? 9.031 -3.850 0.344 1.00 92.62 83 ARG A CA 1
ATOM 681 C C . ARG A 1 83 ? 8.142 -2.716 0.853 1.00 92.62 83 ARG A C 1
ATOM 683 O O . ARG A 1 83 ? 7.784 -2.706 2.026 1.00 92.62 83 ARG A O 1
ATOM 690 N N . ALA A 1 84 ? 7.739 -1.804 -0.026 1.00 90.44 84 ALA A N 1
ATOM 691 C CA . ALA A 1 84 ? 6.869 -0.700 0.356 1.00 90.44 84 ALA A CA 1
ATOM 692 C C . ALA A 1 84 ? 5.467 -1.155 0.782 1.00 90.44 84 ALA A C 1
ATOM 694 O O . ALA A 1 84 ? 4.916 -0.626 1.746 1.00 90.44 84 ALA A O 1
ATOM 695 N N . VAL A 1 85 ? 4.892 -2.151 0.101 1.00 91.19 85 VAL A N 1
ATOM 696 C CA . VAL A 1 85 ? 3.618 -2.754 0.516 1.00 91.19 85 VAL A CA 1
ATOM 697 C C . VAL A 1 85 ? 3.755 -3.399 1.898 1.00 91.19 85 VAL A C 1
ATOM 699 O O . VAL A 1 85 ? 2.893 -3.178 2.740 1.00 91.19 85 VAL A O 1
ATOM 702 N N . CYS A 1 86 ? 4.850 -4.110 2.180 1.00 90.44 86 CYS A N 1
ATOM 703 C CA . CYS A 1 86 ? 5.121 -4.672 3.507 1.00 90.44 86 CYS A CA 1
ATOM 704 C C . CYS A 1 86 ? 5.209 -3.601 4.601 1.00 90.44 86 CYS A C 1
ATOM 706 O O . CYS A 1 86 ? 4.589 -3.755 5.651 1.00 90.44 86 CYS A O 1
ATOM 708 N N . GLU A 1 87 ? 5.955 -2.519 4.362 1.00 89.69 87 GLU A N 1
ATOM 709 C CA . GLU A 1 87 ? 6.088 -1.402 5.309 1.00 89.69 87 GLU A CA 1
ATOM 710 C C . GLU A 1 87 ? 4.721 -0.786 5.638 1.00 89.69 87 GLU A C 1
ATOM 712 O O . GLU A 1 87 ? 4.376 -0.609 6.809 1.00 89.69 87 GLU A O 1
ATOM 717 N N . LEU A 1 88 ? 3.903 -0.540 4.609 1.00 89.75 88 LEU A N 1
ATOM 718 C CA . LEU A 1 88 ? 2.543 -0.031 4.776 1.00 89.75 88 LEU A CA 1
ATOM 719 C C . LEU A 1 88 ? 1.644 -1.042 5.507 1.00 89.75 88 LEU A C 1
ATOM 721 O O . LEU A 1 88 ? 0.888 -0.657 6.396 1.00 89.75 88 LEU A O 1
ATOM 725 N N . SER A 1 89 ? 1.743 -2.334 5.193 1.00 87.12 89 SER A N 1
ATOM 726 C CA . SER A 1 89 ? 0.961 -3.388 5.850 1.00 87.12 89 SER A CA 1
ATOM 727 C C . SER A 1 89 ? 1.237 -3.462 7.347 1.00 87.12 89 SER A C 1
ATOM 729 O O . SER A 1 89 ? 0.293 -3.567 8.132 1.00 87.12 89 SER A O 1
ATOM 731 N N . VAL A 1 90 ? 2.499 -3.350 7.766 1.00 86.00 90 VAL A N 1
ATOM 732 C CA . VAL A 1 90 ? 2.872 -3.326 9.189 1.00 86.00 90 VAL A CA 1
ATOM 733 C C . VAL A 1 90 ? 2.311 -2.082 9.882 1.00 86.00 90 VAL A C 1
ATOM 735 O O . VAL A 1 90 ? 1.698 -2.194 10.944 1.00 86.00 90 VAL A O 1
ATOM 738 N N . GLU A 1 91 ? 2.463 -0.904 9.270 1.00 85.88 91 GLU A N 1
ATOM 739 C CA . GLU A 1 91 ? 1.980 0.358 9.841 1.00 85.88 91 GLU A CA 1
ATOM 740 C C . GLU A 1 91 ? 0.455 0.357 10.033 1.00 85.88 91 GLU A C 1
ATOM 742 O O . GLU A 1 91 ? -0.045 0.718 11.102 1.00 85.88 91 GLU A O 1
ATOM 747 N N . PHE A 1 92 ? -0.298 -0.076 9.020 1.00 82.81 92 PHE A N 1
ATOM 748 C CA . PHE A 1 92 ? -1.760 -0.080 9.078 1.00 82.81 92 PHE A CA 1
ATOM 749 C C . PHE A 1 92 ? -2.326 -1.203 9.949 1.00 82.81 92 PHE A C 1
ATOM 751 O O . PHE A 1 92 ? -3.354 -0.986 10.590 1.00 82.81 92 PHE A O 1
ATOM 758 N N . SER A 1 93 ? -1.649 -2.351 10.047 1.00 81.62 93 SER A N 1
ATOM 759 C CA . SER A 1 93 ? -2.042 -3.407 10.994 1.00 81.62 93 SER A CA 1
ATOM 760 C C . SER A 1 93 ? -1.940 -2.910 12.439 1.00 81.62 93 SER A C 1
ATOM 762 O O . SER A 1 93 ? -2.902 -3.018 13.192 1.00 81.62 93 SER A O 1
ATOM 764 N N . GLY A 1 94 ? -0.842 -2.233 12.799 1.00 76.12 94 GLY A N 1
ATOM 765 C CA . GLY A 1 94 ? -0.686 -1.657 14.140 1.00 76.12 94 GLY A CA 1
ATOM 766 C C . GLY A 1 94 ? -1.739 -0.588 14.475 1.00 76.12 94 GLY A C 1
ATOM 767 O O . GLY A 1 94 ? -2.245 -0.535 15.596 1.00 76.12 94 GLY A O 1
ATOM 768 N N . ARG A 1 95 ? -2.128 0.246 13.497 1.00 76.31 95 ARG A N 1
ATOM 769 C CA . ARG A 1 95 ? -3.219 1.229 13.669 1.00 76.31 95 ARG A CA 1
ATOM 770 C C . ARG A 1 95 ? -4.585 0.563 13.831 1.00 76.31 95 ARG A C 1
ATOM 772 O O . ARG A 1 95 ? -5.416 1.063 14.590 1.00 76.31 95 ARG A O 1
ATOM 779 N N . TYR A 1 96 ? -4.825 -0.527 13.104 1.00 74.38 96 TYR A N 1
ATOM 780 C CA . TYR A 1 96 ? -6.061 -1.296 13.202 1.00 74.38 96 TYR A CA 1
ATOM 781 C C . TYR A 1 96 ? -6.203 -1.933 14.588 1.00 74.38 96 TYR A C 1
ATOM 783 O O . TYR A 1 96 ? -7.224 -1.723 15.243 1.00 74.38 96 TYR A O 1
ATOM 791 N N . ASP A 1 97 ? -5.160 -2.611 15.070 1.00 75.19 97 ASP A N 1
ATOM 792 C CA . ASP A 1 97 ? -5.158 -3.255 16.388 1.00 75.19 97 ASP A CA 1
ATOM 793 C C . ASP A 1 97 ? -5.380 -2.234 17.515 1.00 75.19 97 ASP A C 1
ATOM 795 O O . ASP A 1 97 ? -6.184 -2.461 18.420 1.00 75.19 97 ASP A O 1
ATOM 799 N N . ALA A 1 98 ? -4.756 -1.055 17.418 1.00 71.94 98 ALA A N 1
ATOM 800 C CA . ALA A 1 98 ? -4.956 0.031 18.377 1.00 71.94 98 ALA A CA 1
ATOM 801 C C . ALA A 1 98 ? -6.400 0.570 18.384 1.00 71.94 98 ALA A C 1
ATOM 803 O O . ALA A 1 98 ? -6.958 0.833 19.452 1.00 71.94 98 ALA A O 1
ATOM 804 N N . ARG A 1 99 ? -7.034 0.720 17.209 1.00 76.12 99 ARG A N 1
ATOM 805 C CA . ARG A 1 99 ? -8.443 1.144 17.109 1.00 76.12 99 ARG A CA 1
ATOM 806 C C . ARG A 1 99 ? -9.397 0.081 17.649 1.00 76.12 99 ARG A C 1
ATOM 808 O O . ARG A 1 99 ? -10.349 0.436 18.338 1.00 76.12 99 ARG A O 1
ATOM 815 N N . ALA A 1 100 ? -9.143 -1.194 17.355 1.00 75.31 100 ALA A N 1
ATOM 816 C CA . ALA A 1 100 ? -9.945 -2.304 17.861 1.00 75.31 100 ALA A CA 1
ATOM 817 C C . ALA A 1 100 ? -9.880 -2.381 19.395 1.00 75.31 100 ALA A C 1
ATOM 819 O O . ALA A 1 100 ? -10.921 -2.440 20.049 1.00 75.31 100 ALA A O 1
ATOM 820 N N . ALA A 1 101 ? -8.680 -2.265 19.972 1.00 73.25 101 ALA A N 1
ATOM 821 C CA . ALA A 1 101 ? -8.491 -2.222 21.420 1.00 73.25 101 ALA A CA 1
ATOM 822 C C . ALA A 1 101 ? -9.213 -1.024 22.064 1.00 73.25 101 ALA A C 1
ATOM 824 O O . ALA A 1 101 ? -9.915 -1.186 23.060 1.00 73.25 101 ALA A O 1
ATOM 825 N N . ALA A 1 102 ? -9.107 0.171 21.473 1.00 79.62 102 ALA A N 1
ATOM 826 C CA . ALA A 1 102 ? -9.793 1.363 21.975 1.00 79.62 102 ALA A CA 1
ATOM 827 C C . ALA A 1 102 ? -11.328 1.242 21.918 1.00 79.62 102 ALA A C 1
ATOM 829 O O . ALA A 1 102 ? -12.016 1.682 22.839 1.00 79.62 102 ALA A O 1
ATOM 830 N N . ALA A 1 103 ? -11.871 0.632 20.858 1.00 80.62 103 ALA A N 1
ATOM 831 C CA . ALA A 1 103 ? -13.306 0.387 20.731 1.00 80.62 103 ALA A CA 1
ATOM 832 C C . ALA A 1 103 ? -13.817 -0.590 21.800 1.00 80.62 103 ALA A C 1
ATOM 834 O O . ALA A 1 103 ? -14.893 -0.379 22.355 1.00 80.62 103 ALA A O 1
ATOM 835 N N . GLN A 1 104 ? -13.029 -1.617 22.120 1.00 80.25 104 GLN A N 1
ATOM 836 C CA . GLN A 1 10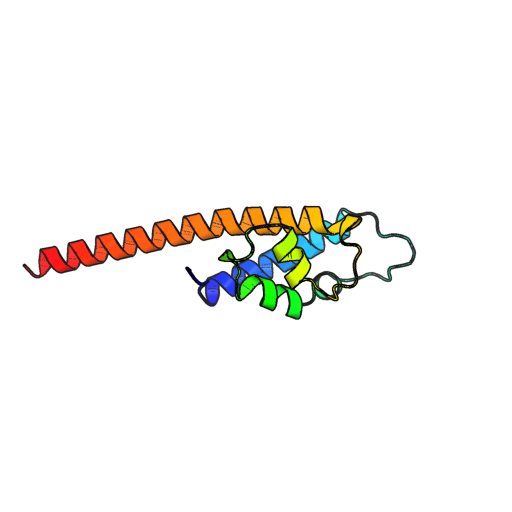4 ? -13.383 -2.606 23.133 1.00 80.25 104 GLN A CA 1
ATOM 837 C C . GLN A 1 104 ? -13.367 -2.013 24.548 1.00 80.25 104 GLN A C 1
ATOM 839 O O . GLN A 1 104 ? -14.346 -2.169 25.270 1.00 80.25 104 GLN A O 1
ATOM 844 N N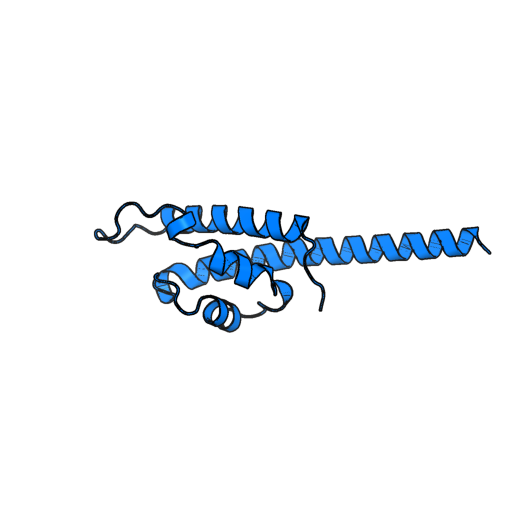 . ILE A 1 105 ? -12.338 -1.228 24.892 1.00 83.81 105 ILE A N 1
ATOM 845 C CA . ILE A 1 105 ? -12.271 -0.504 26.175 1.00 83.81 105 ILE A CA 1
ATOM 846 C C . ILE A 1 105 ? -13.489 0.411 26.351 1.00 83.81 105 ILE A C 1
ATOM 848 O O . ILE A 1 105 ? -14.072 0.476 27.430 1.00 83.81 105 ILE A O 1
ATOM 852 N N . ARG A 1 106 ? -13.902 1.112 25.287 1.00 80.88 106 ARG A N 1
ATOM 853 C CA . ARG A 1 106 ? -15.072 1.995 25.335 1.00 80.88 106 ARG A CA 1
ATOM 854 C C . ARG A 1 106 ? -16.369 1.222 25.581 1.00 80.88 106 ARG A C 1
ATOM 856 O O . ARG A 1 106 ? -17.171 1.659 26.396 1.00 80.88 106 ARG A O 1
ATOM 863 N N . GLN A 1 107 ? -16.559 0.080 24.919 1.00 79.38 107 GLN A N 1
ATOM 864 C CA . GLN A 1 107 ? -17.724 -0.777 25.161 1.00 79.38 107 GLN A CA 1
ATOM 865 C C . GLN A 1 107 ? -17.756 -1.312 26.597 1.00 79.38 107 GLN A C 1
ATOM 867 O O . GLN A 1 107 ? -18.822 -1.356 27.200 1.00 79.38 107 GLN A O 1
ATOM 872 N N . GLU A 1 108 ? -16.604 -1.687 27.159 1.00 81.81 108 GLU A N 1
ATOM 873 C CA . GLU A 1 108 ? -16.506 -2.131 28.554 1.00 81.81 108 GLU A CA 1
ATOM 874 C C . GLU A 1 108 ? -16.824 -1.000 29.542 1.00 81.81 108 GLU A C 1
ATOM 876 O O . GLU A 1 108 ? -17.520 -1.233 30.527 1.00 81.81 108 GLU A O 1
ATOM 881 N N . GLN A 1 109 ? -16.372 0.228 29.266 1.00 81.94 109 GLN A N 1
ATOM 882 C CA . GLN A 1 109 ? -16.703 1.407 30.075 1.00 81.94 109 GLN A CA 1
ATOM 883 C C . GLN A 1 109 ? -18.195 1.749 30.010 1.00 81.94 109 GLN A C 1
ATOM 885 O O . GLN A 1 109 ? -18.823 1.930 31.048 1.00 81.94 109 GLN A O 1
ATOM 890 N N . GLU A 1 110 ? -18.782 1.767 28.812 1.00 84.19 110 GLU A N 1
ATOM 891 C CA . GLU A 1 110 ? -20.215 2.023 28.620 1.00 84.19 110 GLU A CA 1
ATOM 892 C C . GLU A 1 110 ? -21.078 0.923 29.273 1.00 84.19 110 GLU A C 1
ATOM 894 O O . GLU A 1 110 ? -22.119 1.216 29.857 1.00 84.19 110 GLU A O 1
ATOM 899 N N . ALA A 1 111 ? -20.633 -0.339 29.242 1.00 77.94 111 ALA A N 1
ATOM 900 C CA . ALA A 1 111 ? -21.300 -1.445 29.931 1.00 77.94 111 ALA A CA 1
ATOM 901 C C . ALA A 1 111 ? -21.171 -1.362 31.463 1.00 77.94 111 ALA A C 1
ATOM 903 O O . ALA A 1 111 ? -22.106 -1.737 32.166 1.00 77.94 111 ALA A O 1
ATOM 904 N N . ALA A 1 112 ? -20.040 -0.871 31.980 1.00 75.94 112 ALA A N 1
ATOM 905 C CA . ALA A 1 112 ? -19.821 -0.678 33.412 1.00 75.94 112 ALA A CA 1
ATOM 906 C C . ALA A 1 112 ? -20.595 0.524 33.981 1.00 75.94 112 ALA A C 1
ATOM 908 O O . ALA A 1 112 ? -20.992 0.485 35.138 1.00 75.94 112 ALA A O 1
ATOM 909 N N . GLU A 1 113 ? -20.825 1.576 33.190 1.00 75.56 113 GLU A N 1
ATOM 910 C CA . GLU A 1 113 ? -21.647 2.732 33.588 1.00 75.56 113 GLU A CA 1
ATOM 911 C C . GLU A 1 113 ? -23.159 2.452 33.518 1.00 75.56 113 GLU A C 1
ATOM 913 O O . GLU A 1 113 ? -23.944 3.123 34.188 1.00 75.56 113 GLU A O 1
ATOM 918 N N . ALA A 1 114 ? -23.577 1.471 32.712 1.00 71.44 114 ALA A N 1
ATOM 919 C CA . ALA A 1 114 ? -24.975 1.067 32.563 1.00 71.44 114 ALA A CA 1
ATOM 920 C C . ALA A 1 114 ? -25.436 -0.021 33.561 1.00 71.44 114 ALA A C 1
ATOM 922 O O . ALA A 1 114 ? -26.618 -0.380 33.543 1.00 71.44 114 ALA A O 1
ATOM 923 N N . ALA A 1 115 ? -24.527 -0.554 34.387 1.00 59.69 115 ALA A N 1
ATOM 924 C CA . ALA A 1 115 ? -24.764 -1.614 35.375 1.00 59.69 115 ALA A CA 1
ATOM 925 C C . ALA A 1 115 ? -24.852 -1.064 36.807 1.00 59.69 115 ALA A C 1
ATOM 927 O O . ALA A 1 115 ? -25.694 -1.589 37.573 1.00 59.69 115 ALA A O 1
#

Foldseek 3Di:
DDADDPVLLVVQLVLLLVLLQVLVVVDDDDPPDDPQHSCRQQPVQLSCLCRGPVLVCPDLVSSVVSCPPRPDDCVRRSVSSSVSSVVSNVVVVVVVVVVVVVVVVVVVVVVVVVD

pLDDT: mean 81.44, std 10.67, range [49.59, 93.81]

Sequence (115 aa):
MPQLTNADAEDVAQRLERVAMRILITHPVRDDSICIGATSFLPRKFIDRITADFFLVTTEAVLRQRMHGWRFEWEEYGADLWRAVCELSVEFSGRYDARAAAAQIRQEQEAAEAA

Radius of gyration: 18.07 Å; chains: 1; bounding box: 43×24×60 Å